Protein AF-A0A5B7FQ78-F1 (afdb_monomer_lite)

pLDDT: mean 78.3, std 8.75, range [37.41, 89.38]

Radius of gyration: 15.64 Å; chains: 1; bounding box: 32×29×45 Å

Secondary structure (DSSP, 8-state):
-HHHHIIIIIHHHHHTTTTT--TTSHHHHHHHHHHHHHHHTSGGGSSS-HHHHHHHTT---HHHHHHHHHHHHHHHHHTTSS---GGG-----

Structure (mmCIF, N/CA/C/O backbone):
data_AF-A0A5B7FQ78-F1
#
_entry.id   AF-A0A5B7FQ78-F1
#
loop_
_atom_site.group_PDB
_atom_site.id
_atom_site.type_symbol
_atom_site.label_atom_id
_atom_site.label_alt_id
_atom_site.label_comp_id
_atom_site.label_asym_id
_atom_site.label_entity_id
_atom_site.label_seq_id
_atom_site.pdbx_PDB_ins_code
_atom_site.Cartn_x
_atom_site.Cartn_y
_atom_site.Cartn_z
_atom_site.occupancy
_atom_site.B_iso_or_equiv
_atom_site.auth_seq_id
_atom_site.auth_comp_id
_atom_site.auth_asym_id
_atom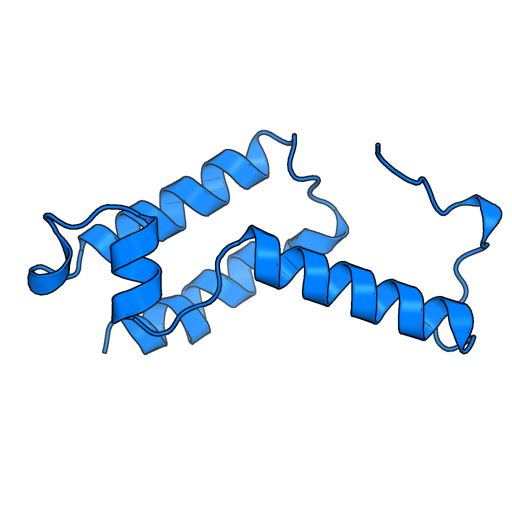_site.auth_atom_id
_atom_site.pdbx_PDB_model_num
ATOM 1 N N . MET A 1 1 ? 1.379 -11.107 -18.286 1.00 75.62 1 MET A N 1
ATOM 2 C CA . MET A 1 1 ? 1.910 -12.094 -17.311 1.00 75.62 1 MET A CA 1
ATOM 3 C C . MET A 1 1 ? 2.525 -11.426 -16.078 1.00 75.62 1 MET A C 1
ATOM 5 O O . MET A 1 1 ? 2.075 -11.701 -14.971 1.00 75.62 1 MET A O 1
ATOM 9 N N . MET A 1 2 ? 3.463 -10.483 -16.243 1.00 79.62 2 MET A N 1
ATOM 10 C CA . MET A 1 2 ? 4.165 -9.856 -15.109 1.00 79.62 2 MET A CA 1
ATOM 11 C C . MET A 1 2 ? 3.290 -9.064 -14.136 1.00 79.62 2 MET A C 1
ATOM 13 O O . MET A 1 2 ? 3.522 -9.141 -12.932 1.00 79.62 2 MET A O 1
ATOM 17 N N . LYS A 1 3 ? 2.234 -8.386 -14.613 1.00 81.06 3 LYS A N 1
ATOM 18 C CA . LYS A 1 3 ? 1.243 -7.749 -13.726 1.00 81.06 3 LYS A CA 1
ATOM 19 C C . LYS A 1 3 ? 0.713 -8.736 -12.681 1.00 81.06 3 LYS A C 1
ATOM 21 O O . LYS A 1 3 ? 0.754 -8.427 -11.498 1.00 81.06 3 LYS A O 1
ATOM 26 N N . LYS A 1 4 ? 0.311 -9.942 -13.109 1.00 83.88 4 LYS A N 1
ATOM 27 C CA . LYS A 1 4 ? -0.202 -10.990 -12.212 1.00 83.88 4 LYS A CA 1
ATOM 28 C C . LYS A 1 4 ? 0.850 -11.439 -11.200 1.00 83.88 4 LYS A C 1
ATOM 30 O O . LYS A 1 4 ? 0.515 -11.562 -10.031 1.00 83.88 4 LYS A O 1
ATOM 35 N N . ILE A 1 5 ? 2.103 -11.643 -11.605 1.00 83.75 5 ILE A N 1
ATOM 36 C CA . ILE A 1 5 ? 3.179 -12.071 -10.690 1.00 83.75 5 ILE A CA 1
ATOM 37 C C . ILE A 1 5 ? 3.425 -11.011 -9.610 1.00 83.75 5 ILE A C 1
ATOM 39 O O . ILE A 1 5 ? 3.453 -11.321 -8.418 1.00 83.75 5 ILE A O 1
ATOM 43 N N . ILE A 1 6 ? 3.524 -9.743 -10.017 1.00 80.38 6 ILE A N 1
ATOM 44 C CA . ILE A 1 6 ? 3.720 -8.635 -9.082 1.00 80.38 6 ILE A CA 1
ATOM 45 C C . ILE A 1 6 ? 2.547 -8.555 -8.104 1.00 80.38 6 ILE A C 1
ATOM 47 O O . ILE A 1 6 ? 2.776 -8.457 -6.901 1.00 80.38 6 ILE A O 1
ATOM 51 N N . THR A 1 7 ? 1.301 -8.630 -8.582 1.00 83.50 7 THR A N 1
ATOM 52 C CA . THR A 1 7 ? 0.126 -8.449 -7.720 1.00 83.50 7 THR A CA 1
ATOM 53 C C . THR A 1 7 ? -0.231 -9.652 -6.860 1.00 83.50 7 THR A C 1
ATOM 55 O O . THR A 1 7 ? -0.719 -9.448 -5.758 1.00 83.50 7 THR A O 1
ATOM 58 N N . SER A 1 8 ? -0.017 -10.880 -7.334 1.00 87.19 8 SER A N 1
ATOM 59 C CA . SER A 1 8 ? -0.459 -12.098 -6.634 1.00 87.19 8 SER A CA 1
ATOM 60 C C . SER A 1 8 ? 0.627 -12.769 -5.798 1.00 87.19 8 SER A C 1
ATOM 62 O O . SER A 1 8 ? 0.303 -13.420 -4.813 1.00 87.19 8 SER A O 1
ATOM 64 N N . MET A 1 9 ? 1.907 -12.611 -6.150 1.00 84.62 9 MET A N 1
ATOM 65 C CA . MET A 1 9 ? 3.000 -13.314 -5.462 1.00 84.62 9 MET A CA 1
ATOM 66 C C . MET A 1 9 ? 3.897 -12.371 -4.671 1.00 84.62 9 MET A C 1
ATOM 68 O O . MET A 1 9 ? 4.258 -12.667 -3.534 1.00 84.62 9 MET A O 1
ATOM 72 N N . ILE A 1 10 ? 4.273 -11.241 -5.274 1.00 82.06 10 ILE A N 1
ATOM 73 C CA . ILE A 1 10 ? 5.246 -10.317 -4.680 1.00 82.06 10 ILE A CA 1
ATOM 74 C C . ILE A 1 10 ? 4.550 -9.387 -3.682 1.00 82.06 10 ILE A C 1
ATOM 76 O O . ILE A 1 10 ? 4.976 -9.289 -2.534 1.00 82.06 10 ILE A O 1
ATOM 80 N N . ARG A 1 11 ? 3.452 -8.739 -4.089 1.00 80.88 11 ARG A N 1
ATOM 81 C CA . ARG A 1 11 ? 2.730 -7.778 -3.241 1.00 80.88 11 ARG A CA 1
ATOM 82 C C . ARG A 1 11 ? 2.218 -8.364 -1.924 1.00 80.88 11 ARG A C 1
ATOM 84 O O . ARG A 1 11 ? 2.543 -7.766 -0.907 1.00 80.88 11 ARG A O 1
ATOM 91 N N . PRO A 1 12 ? 1.506 -9.508 -1.878 1.00 84.31 12 PRO A N 1
ATOM 92 C CA . PRO A 1 12 ? 0.939 -9.989 -0.618 1.00 84.31 12 PRO A CA 1
ATOM 93 C C . PRO A 1 12 ? 2.012 -10.291 0.430 1.00 84.31 12 PRO A C 1
ATOM 95 O O . PRO A 1 12 ? 1.841 -9.977 1.601 1.00 84.31 12 PRO A O 1
ATOM 98 N N . LYS A 1 13 ? 3.160 -10.832 0.001 1.00 80.75 13 LYS A N 1
ATOM 99 C CA . LYS A 1 13 ? 4.292 -11.116 0.895 1.00 80.75 13 LYS A CA 1
ATOM 100 C C . LYS A 1 13 ? 4.914 -9.852 1.471 1.00 80.75 13 LYS A C 1
ATOM 102 O O . LYS A 1 13 ? 5.357 -9.852 2.613 1.00 80.75 13 LYS A O 1
ATOM 107 N N . LEU A 1 14 ? 4.972 -8.795 0.670 1.00 76.75 14 LEU A N 1
ATOM 108 C CA . LEU A 1 14 ? 5.582 -7.540 1.079 1.00 76.75 14 LEU A CA 1
ATOM 109 C C . LEU A 1 14 ? 4.628 -6.643 1.874 1.00 76.75 14 LEU A C 1
ATOM 111 O O . LEU A 1 14 ? 5.078 -5.894 2.732 1.00 76.75 14 LEU A O 1
ATOM 115 N N . GLU A 1 15 ? 3.327 -6.725 1.607 1.00 76.88 15 GLU A N 1
ATOM 116 C CA . GLU A 1 15 ? 2.299 -5.929 2.285 1.00 76.88 15 GLU A CA 1
ATOM 117 C C . GLU A 1 15 ? 1.747 -6.612 3.541 1.00 76.88 15 GLU A C 1
ATOM 119 O O . GLU A 1 15 ? 1.085 -5.957 4.336 1.00 76.88 15 GLU A O 1
ATOM 124 N N . TYR A 1 16 ? 2.071 -7.886 3.790 1.00 78.69 16 TYR A N 1
ATOM 125 C CA . TYR A 1 16 ? 1.712 -8.574 5.037 1.00 78.69 16 TYR A CA 1
ATOM 126 C C . TYR A 1 16 ? 2.144 -7.793 6.290 1.00 78.69 16 TYR A C 1
ATOM 128 O O . TYR A 1 16 ? 1.414 -7.730 7.273 1.00 78.69 16 TYR A O 1
ATOM 136 N N . ALA A 1 17 ? 3.316 -7.155 6.240 1.00 71.25 17 ALA A N 1
ATOM 137 C CA . ALA A 1 17 ? 3.847 -6.358 7.342 1.00 71.25 17 ALA A CA 1
ATOM 138 C C . ALA A 1 17 ? 3.515 -4.856 7.235 1.00 71.25 17 ALA A C 1
ATOM 140 O O . ALA A 1 17 ? 4.062 -4.066 8.004 1.00 71.25 17 ALA A O 1
ATOM 141 N N . ALA A 1 18 ? 2.627 -4.451 6.317 1.00 66.56 18 ALA A N 1
ATOM 142 C CA . ALA A 1 18 ? 2.295 -3.043 6.086 1.00 66.56 18 ALA A CA 1
ATOM 143 C C . ALA A 1 18 ? 1.705 -2.351 7.325 1.00 66.56 18 ALA A C 1
ATOM 145 O O . ALA A 1 18 ? 1.943 -1.168 7.512 1.00 66.56 18 ALA A O 1
ATOM 146 N N . VAL A 1 19 ? 1.026 -3.091 8.210 1.00 65.00 19 VAL A N 1
ATOM 147 C CA . VAL A 1 19 ? 0.488 -2.572 9.487 1.00 65.00 19 VAL A CA 1
ATOM 148 C C . VAL A 1 19 ? 1.596 -2.066 10.425 1.00 65.00 19 VAL A C 1
ATOM 150 O O . VAL A 1 19 ? 1.356 -1.226 11.281 1.00 65.00 19 VAL A O 1
ATOM 153 N N . VAL A 1 20 ? 2.825 -2.570 10.271 1.00 65.81 20 VAL A N 1
ATOM 154 C CA . VAL A 1 20 ? 3.968 -2.250 11.143 1.00 65.81 20 VAL A CA 1
ATOM 155 C C . VAL A 1 20 ? 4.934 -1.264 10.476 1.00 65.81 20 VAL A C 1
ATOM 157 O O . VAL A 1 20 ? 5.832 -0.732 11.128 1.00 65.81 20 VAL A O 1
ATOM 160 N N . TRP A 1 21 ? 4.830 -1.049 9.164 1.00 70.56 21 TRP A N 1
ATOM 161 C CA . TRP A 1 21 ? 5.811 -0.265 8.415 1.00 70.56 21 TRP A CA 1
ATOM 162 C C . TRP A 1 21 ? 5.265 1.131 8.107 1.00 70.56 21 TRP A C 1
ATOM 164 O O . TRP A 1 21 ? 4.252 1.276 7.431 1.00 70.56 21 TRP A O 1
ATOM 174 N N . SER A 1 22 ? 5.948 2.166 8.607 1.00 64.50 22 SER A N 1
ATOM 175 C CA . SER A 1 22 ? 5.608 3.562 8.318 1.00 64.50 22 SER A CA 1
ATOM 176 C C . SER A 1 22 ? 6.323 4.059 7.058 1.00 64.50 22 SER A C 1
ATOM 178 O O . SER A 1 22 ? 7.478 3.679 6.858 1.00 64.50 22 SER A O 1
ATOM 180 N N . PRO A 1 23 ? 5.720 4.963 6.255 1.00 63.00 23 PRO A N 1
ATOM 181 C CA . PRO A 1 23 ? 6.313 5.500 5.018 1.00 63.00 23 PRO A CA 1
ATOM 182 C C . PRO A 1 23 ? 7.763 5.988 5.151 1.00 63.00 23 PRO A C 1
ATOM 184 O O . PRO A 1 23 ? 8.558 5.850 4.226 1.00 63.00 23 PRO A O 1
ATOM 187 N N . SER A 1 24 ? 8.130 6.495 6.326 1.00 66.88 24 SER A N 1
ATOM 188 C CA . SER A 1 24 ? 9.469 6.999 6.656 1.00 66.88 24 SER A CA 1
ATOM 189 C C . SER A 1 24 ? 10.480 5.891 6.999 1.00 66.88 24 SER A C 1
ATOM 191 O O . SER A 1 24 ? 11.660 6.154 7.236 1.00 66.88 24 SER A O 1
ATOM 193 N N . SER A 1 25 ? 10.038 4.637 7.075 1.00 68.31 25 SER A N 1
ATOM 194 C CA . SER A 1 25 ? 10.854 3.502 7.483 1.00 68.31 25 SER A CA 1
ATOM 195 C C . SER A 1 25 ? 11.731 2.992 6.334 1.00 68.31 25 SER A C 1
ATOM 197 O O . SER A 1 25 ? 11.316 2.855 5.183 1.00 68.31 25 SER A O 1
ATOM 199 N N . LYS A 1 26 ? 12.973 2.600 6.651 1.00 70.12 26 LYS A N 1
ATOM 200 C CA . LYS A 1 26 ? 13.919 2.023 5.671 1.00 70.12 26 LYS A CA 1
ATOM 201 C C . LYS A 1 26 ? 13.379 0.773 4.955 1.00 70.12 26 LYS A C 1
ATOM 203 O O . LYS A 1 26 ? 13.872 0.423 3.883 1.00 70.12 26 LYS A O 1
ATOM 208 N N . LYS A 1 27 ? 12.410 0.069 5.552 1.00 71.94 27 LYS A N 1
ATOM 209 C CA . LYS A 1 27 ? 11.787 -1.131 4.971 1.00 71.94 27 LYS A CA 1
ATOM 210 C C . LYS A 1 27 ? 10.878 -0.776 3.795 1.00 71.94 27 LYS A C 1
ATOM 212 O O . LYS A 1 27 ? 10.858 -1.512 2.811 1.00 71.94 27 LYS A O 1
ATOM 217 N N . ASP A 1 28 ? 10.245 0.388 3.843 1.00 69.75 28 ASP A N 1
ATOM 218 C CA . ASP A 1 28 ? 9.316 0.840 2.810 1.00 69.75 28 ASP A CA 1
ATOM 219 C C . ASP A 1 28 ? 10.012 1.354 1.562 1.00 69.75 28 ASP A C 1
ATOM 221 O O . ASP A 1 28 ? 9.635 0.997 0.446 1.00 69.75 28 ASP A O 1
ATOM 225 N N . ILE A 1 29 ? 11.131 2.049 1.752 1.00 73.44 29 ILE A N 1
ATOM 226 C CA . ILE A 1 29 ? 12.029 2.421 0.655 1.00 73.44 29 ILE A CA 1
ATOM 227 C C . ILE A 1 29 ? 12.509 1.160 -0.088 1.00 73.44 29 ILE A C 1
ATOM 229 O O . ILE A 1 29 ? 12.520 1.103 -1.320 1.00 73.44 29 ILE A O 1
ATOM 233 N N . ARG A 1 30 ? 12.862 0.098 0.654 1.00 79.38 30 ARG A N 1
ATOM 234 C CA . ARG A 1 30 ? 13.280 -1.185 0.062 1.00 79.38 30 ARG A CA 1
ATOM 235 C C . ARG A 1 30 ? 12.138 -1.887 -0.667 1.00 79.38 30 ARG A C 1
ATOM 237 O O . ARG A 1 30 ? 12.362 -2.436 -1.745 1.00 79.38 30 ARG A O 1
ATOM 244 N N . LEU A 1 31 ? 10.931 -1.866 -0.105 1.00 79.88 31 LEU A N 1
ATOM 245 C CA . LEU A 1 31 ? 9.734 -2.420 -0.731 1.00 79.88 31 LEU A CA 1
ATOM 246 C C . LEU A 1 31 ? 9.475 -1.766 -2.093 1.00 79.88 31 LEU A C 1
ATOM 248 O O . LEU A 1 31 ? 9.341 -2.454 -3.111 1.00 79.88 31 LEU A O 1
ATOM 252 N N . GLU A 1 32 ? 9.463 -0.438 -2.135 1.00 79.44 32 GLU A N 1
ATOM 253 C CA . GLU A 1 32 ? 9.261 0.294 -3.377 1.00 79.44 32 GLU A CA 1
ATOM 254 C C . GLU A 1 32 ? 10.349 -0.034 -4.410 1.00 79.44 32 GLU A C 1
ATOM 256 O O . GLU A 1 32 ? 10.049 -0.287 -5.583 1.00 79.44 32 GLU A O 1
ATOM 261 N N . GLN A 1 33 ? 11.603 -0.133 -3.964 1.00 81.94 33 GLN A N 1
ATOM 262 C CA . GLN A 1 33 ? 12.735 -0.483 -4.813 1.00 81.94 33 GLN A CA 1
ATOM 263 C C . GLN A 1 33 ? 12.617 -1.892 -5.413 1.00 81.94 33 GLN A C 1
ATOM 265 O O . GLN A 1 33 ? 12.829 -2.049 -6.617 1.00 81.94 33 GLN A O 1
ATOM 270 N N . ILE A 1 34 ? 12.233 -2.901 -4.624 1.00 81.69 34 ILE A N 1
ATOM 271 C CA . ILE A 1 34 ? 12.013 -4.279 -5.105 1.00 81.69 34 ILE A CA 1
ATOM 272 C C . ILE A 1 34 ? 10.907 -4.301 -6.160 1.00 81.69 34 ILE A C 1
ATOM 274 O O . ILE A 1 34 ? 11.065 -4.880 -7.237 1.00 81.69 34 ILE A O 1
ATOM 278 N N . LEU A 1 35 ? 9.797 -3.616 -5.886 1.00 79.19 35 LEU A N 1
ATOM 279 C CA . LEU A 1 35 ? 8.682 -3.527 -6.819 1.00 79.19 35 LEU A CA 1
ATOM 280 C C . LEU A 1 35 ? 9.066 -2.777 -8.106 1.00 79.19 35 LEU A C 1
ATOM 282 O O . LEU A 1 35 ? 8.613 -3.148 -9.190 1.00 79.19 35 LEU A O 1
ATOM 286 N N . ARG A 1 36 ? 9.923 -1.753 -8.015 1.00 81.50 36 ARG A N 1
ATOM 287 C CA . ARG A 1 36 ? 10.469 -1.032 -9.174 1.00 81.50 36 ARG A CA 1
ATOM 288 C C . ARG A 1 36 ? 11.350 -1.935 -10.035 1.00 81.50 36 ARG A C 1
ATOM 290 O O . ARG A 1 36 ? 11.214 -1.912 -11.255 1.00 81.50 36 ARG A O 1
ATOM 297 N N . ILE A 1 37 ? 12.206 -2.749 -9.417 1.00 83.12 37 ILE A N 1
ATOM 298 C CA . ILE A 1 37 ? 13.052 -3.720 -10.125 1.00 83.12 37 ILE A CA 1
ATOM 299 C C . ILE A 1 37 ? 12.182 -4.756 -10.842 1.00 83.12 37 ILE A C 1
ATOM 301 O O . ILE A 1 37 ? 12.362 -4.968 -12.037 1.00 83.12 37 ILE A O 1
ATOM 305 N N . ALA A 1 38 ? 11.184 -5.325 -10.161 1.00 81.25 38 ALA A N 1
ATOM 306 C CA . ALA A 1 38 ? 10.279 -6.305 -10.761 1.00 81.25 38 ALA A CA 1
ATOM 307 C C . ALA A 1 38 ? 9.531 -5.752 -11.989 1.00 81.25 38 ALA A C 1
ATOM 309 O O . ALA A 1 38 ? 9.333 -6.469 -12.966 1.00 81.25 38 ALA A O 1
ATOM 310 N N . ARG A 1 39 ? 9.147 -4.466 -11.972 1.00 77.19 39 ARG A N 1
ATOM 311 C CA . ARG A 1 39 ? 8.521 -3.801 -13.129 1.00 77.19 39 ARG A CA 1
ATOM 312 C C . ARG A 1 39 ? 9.503 -3.533 -14.271 1.00 77.19 39 ARG A C 1
ATOM 314 O O . ARG A 1 39 ? 9.110 -3.647 -15.423 1.00 77.19 39 ARG A O 1
ATOM 321 N N . LYS A 1 40 ? 10.771 -3.223 -13.974 1.00 80.81 40 LYS A N 1
ATOM 322 C CA . LYS A 1 40 ? 11.827 -3.043 -14.991 1.00 80.81 40 LYS A CA 1
ATOM 323 C C . LYS A 1 40 ? 12.192 -4.329 -15.733 1.00 80.81 40 LYS A C 1
ATOM 325 O O . LYS A 1 40 ? 12.766 -4.245 -16.811 1.00 80.81 40 LYS A O 1
ATOM 330 N N . MET A 1 41 ? 11.868 -5.498 -15.177 1.00 80.12 41 MET A N 1
ATOM 331 C CA . MET A 1 41 ? 12.056 -6.779 -15.867 1.00 80.12 41 MET A CA 1
ATOM 332 C C . MET A 1 41 ? 11.099 -6.969 -17.053 1.00 80.12 41 MET A C 1
ATOM 334 O O . MET A 1 41 ? 11.269 -7.921 -17.803 1.00 80.12 41 MET A O 1
ATOM 338 N N . VAL A 1 42 ? 10.103 -6.092 -17.221 1.00 82.38 42 VAL A N 1
ATOM 339 C CA . VAL A 1 42 ? 9.228 -6.056 -18.397 1.00 82.38 42 VAL A CA 1
ATOM 340 C C . VAL A 1 42 ? 9.918 -5.208 -19.475 1.00 82.38 42 VAL A C 1
ATOM 342 O O . VAL A 1 42 ? 10.030 -3.994 -19.272 1.00 82.38 42 VAL A O 1
ATOM 345 N N . PRO A 1 43 ? 10.413 -5.803 -20.579 1.00 81.56 43 PRO A N 1
ATOM 346 C CA . PRO A 1 43 ? 11.187 -5.089 -21.597 1.00 81.56 43 PRO A CA 1
ATOM 347 C C . PRO A 1 43 ? 10.465 -3.862 -22.161 1.00 81.56 43 PRO A C 1
ATOM 349 O O . PRO A 1 43 ? 11.078 -2.813 -22.327 1.00 81.56 43 PRO A O 1
ATOM 352 N N . GLU A 1 44 ? 9.153 -3.964 -22.360 1.00 83.38 44 GLU A N 1
ATOM 353 C CA . GLU A 1 44 ? 8.291 -2.920 -22.927 1.00 83.38 44 GLU A CA 1
ATOM 354 C C . GLU A 1 44 ? 8.112 -1.716 -21.992 1.00 83.38 44 GLU A C 1
ATOM 356 O O . GLU A 1 44 ? 7.715 -0.637 -22.416 1.00 83.38 44 GLU A O 1
ATOM 361 N N . LEU A 1 45 ? 8.405 -1.892 -20.703 1.00 82.00 45 LEU A N 1
ATOM 362 C CA . LEU A 1 45 ? 8.268 -0.862 -19.678 1.00 82.00 45 LEU A CA 1
ATOM 363 C C . LEU A 1 45 ? 9.631 -0.353 -19.200 1.00 82.00 45 LEU A C 1
ATOM 365 O O . LEU A 1 45 ? 9.697 0.428 -18.249 1.00 82.00 45 LEU A O 1
ATOM 369 N N . LYS A 1 46 ? 10.739 -0.816 -19.789 1.00 80.00 46 LYS A N 1
ATOM 370 C CA . LYS A 1 46 ? 12.090 -0.590 -19.261 1.00 80.00 46 LYS A CA 1
ATOM 371 C C . LYS A 1 46 ? 12.471 0.889 -19.209 1.00 80.00 46 LYS A C 1
ATOM 373 O O . LYS A 1 46 ? 13.063 1.288 -18.204 1.00 80.00 46 LYS A O 1
ATOM 378 N N . ASP A 1 47 ? 12.067 1.683 -20.194 1.00 85.31 47 ASP A N 1
ATOM 379 C CA . ASP A 1 47 ? 1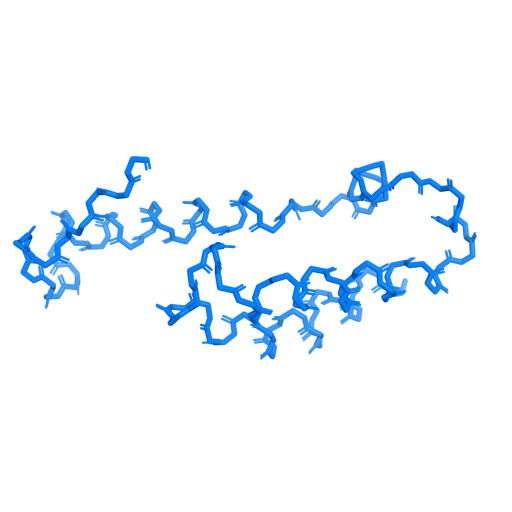2.511 3.077 -20.349 1.00 85.31 47 ASP A CA 1
ATOM 380 C C . ASP A 1 47 ? 11.575 4.110 -19.702 1.00 85.31 47 ASP A C 1
ATOM 382 O O . ASP A 1 47 ? 11.961 5.256 -19.499 1.00 85.31 47 ASP A O 1
ATOM 386 N N . LEU A 1 48 ? 10.379 3.690 -19.283 1.00 84.88 48 LEU A N 1
ATOM 387 C CA . LEU A 1 48 ? 9.397 4.558 -18.627 1.00 84.88 48 LEU A CA 1
ATOM 388 C C . LEU A 1 48 ? 9.859 5.021 -17.232 1.00 84.88 48 LEU A C 1
ATOM 390 O O . LEU A 1 48 ? 10.700 4.395 -16.581 1.00 84.88 48 LEU A O 1
ATOM 394 N N . THR A 1 49 ? 9.280 6.086 -16.694 1.00 83.81 49 THR A N 1
ATOM 395 C CA . THR A 1 49 ? 9.451 6.459 -15.278 1.00 83.81 49 THR A CA 1
ATOM 396 C C . THR A 1 49 ? 8.705 5.483 -14.354 1.00 83.81 49 THR A C 1
ATOM 398 O O . THR A 1 49 ? 7.969 4.599 -14.794 1.00 83.81 49 THR A O 1
ATOM 401 N N . SER A 1 50 ? 8.935 5.531 -13.038 1.00 76.81 50 SER A N 1
ATOM 402 C CA . SER A 1 50 ? 8.236 4.627 -12.102 1.00 76.81 50 SER A CA 1
ATOM 403 C C . SER A 1 50 ? 6.713 4.806 -12.137 1.00 76.81 50 SER A C 1
ATOM 405 O O . SER A 1 50 ? 5.995 3.807 -12.067 1.00 76.81 50 SER A O 1
ATOM 407 N N . GLU A 1 51 ? 6.247 6.048 -12.259 1.00 80.44 51 GLU A N 1
ATOM 408 C CA . GLU A 1 51 ? 4.831 6.429 -12.285 1.00 80.44 51 GLU A CA 1
ATOM 409 C C . GLU A 1 51 ? 4.165 6.040 -13.606 1.00 80.44 51 GLU A C 1
ATOM 411 O O . GLU A 1 51 ? 3.113 5.402 -13.600 1.00 80.44 51 GLU A O 1
ATOM 416 N N . GLU A 1 52 ? 4.820 6.298 -14.740 1.00 86.12 52 GLU A N 1
ATOM 417 C CA . GLU A 1 52 ? 4.322 5.881 -16.058 1.00 86.12 52 GLU A CA 1
ATOM 418 C C . GLU A 1 52 ? 4.180 4.360 -16.149 1.00 86.12 52 GLU A C 1
ATOM 420 O O . GLU A 1 52 ? 3.158 3.864 -16.615 1.00 86.12 52 GLU A O 1
ATOM 425 N N . ARG A 1 53 ? 5.137 3.592 -15.604 1.00 85.62 53 ARG A N 1
ATOM 426 C CA . ARG A 1 53 ? 4.997 2.126 -15.523 1.00 85.62 53 ARG A CA 1
ATOM 427 C C . ARG A 1 53 ? 3.772 1.706 -14.716 1.00 85.62 53 ARG A C 1
ATOM 429 O O . ARG A 1 53 ? 3.142 0.705 -15.043 1.00 85.62 53 ARG A O 1
ATOM 436 N N . LEU A 1 54 ? 3.463 2.403 -13.622 1.00 84.19 54 LEU A N 1
ATOM 437 C CA . LEU A 1 54 ? 2.288 2.093 -12.804 1.00 84.19 54 LEU A CA 1
ATOM 438 C C . LEU A 1 54 ? 0.996 2.387 -13.568 1.00 84.19 54 LEU A C 1
ATOM 440 O O . LEU A 1 54 ? 0.083 1.560 -13.535 1.00 84.19 54 LEU A O 1
ATOM 444 N N . LYS A 1 55 ? 0.966 3.498 -14.311 1.00 86.69 55 LYS A N 1
ATOM 445 C CA . LYS A 1 55 ? -0.148 3.881 -15.178 1.00 86.69 55 LYS A CA 1
ATOM 446 C C . LYS A 1 55 ? -0.376 2.863 -16.297 1.00 86.69 55 LYS A C 1
ATOM 448 O O . LYS A 1 55 ? -1.478 2.331 -16.392 1.00 86.69 55 LYS A O 1
ATOM 453 N N . GLU A 1 56 ? 0.665 2.502 -17.047 1.00 87.94 56 GLU A N 1
ATOM 454 C CA . GLU A 1 56 ? 0.594 1.498 -18.123 1.00 87.94 56 GLU A CA 1
ATOM 455 C C . GLU A 1 56 ? 0.163 0.121 -17.608 1.00 87.94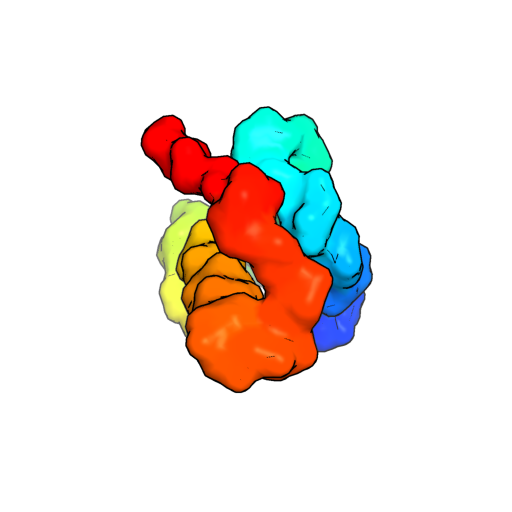 56 GLU A C 1
ATOM 457 O O . GLU A 1 56 ? -0.624 -0.596 -18.224 1.00 87.94 56 GLU A O 1
ATOM 462 N N . MET A 1 57 ? 0.626 -0.259 -16.415 1.00 82.88 57 MET A N 1
ATOM 463 C CA . MET A 1 57 ? 0.202 -1.511 -15.797 1.00 82.88 57 MET A CA 1
ATOM 464 C C . MET A 1 57 ? -1.185 -1.424 -15.146 1.00 82.88 57 MET A C 1
ATOM 466 O O . MET A 1 57 ? -1.690 -2.458 -14.697 1.00 82.88 57 MET A O 1
ATOM 470 N N . GLY A 1 58 ? -1.813 -0.248 -15.056 1.00 86.81 58 GLY A N 1
ATOM 471 C CA . GLY A 1 58 ? -3.063 -0.028 -14.323 1.00 86.81 58 GLY A CA 1
ATOM 472 C C . GLY A 1 58 ? -2.951 -0.495 -12.871 1.00 86.81 58 GLY A C 1
ATOM 473 O O . GLY A 1 58 ? -3.735 -1.337 -12.420 1.00 86.81 58 GLY A O 1
ATOM 474 N N . LEU A 1 59 ? -1.888 -0.067 -12.190 1.00 85.69 59 LEU A N 1
ATOM 475 C CA . LEU A 1 59 ? -1.559 -0.434 -10.820 1.00 85.69 59 LEU A CA 1
ATOM 476 C C . LEU A 1 59 ? -1.519 0.825 -9.944 1.00 85.69 59 LEU A C 1
ATOM 478 O O . LEU A 1 59 ? -0.823 1.765 -10.310 1.00 85.69 59 LEU A O 1
ATOM 482 N N . PRO A 1 60 ? -2.166 0.827 -8.764 1.00 85.69 60 PRO A N 1
ATOM 483 C CA . PRO A 1 60 ? -2.062 1.952 -7.835 1.00 85.69 60 PRO A CA 1
ATOM 484 C C . PRO A 1 60 ? -0.631 2.098 -7.311 1.00 85.69 60 PRO A C 1
ATOM 486 O O . PRO A 1 60 ? 0.120 1.104 -7.250 1.00 85.69 60 PRO A O 1
ATOM 489 N N . THR A 1 61 ? -0.273 3.312 -6.892 1.00 82.94 61 THR A N 1
ATOM 490 C CA . THR A 1 61 ? 1.015 3.586 -6.245 1.00 82.94 61 THR A CA 1
ATOM 491 C C . THR A 1 61 ? 1.107 2.865 -4.896 1.00 82.94 61 THR A C 1
ATOM 493 O O . THR A 1 61 ? 0.164 2.211 -4.442 1.00 82.94 61 THR A O 1
ATOM 496 N N . LEU A 1 62 ? 2.289 2.863 -4.272 1.00 79.19 62 LEU A N 1
ATOM 497 C CA . LEU A 1 62 ? 2.410 2.336 -2.909 1.00 79.19 62 LEU A CA 1
ATOM 498 C C . LEU A 1 62 ? 1.652 3.229 -1.913 1.00 79.19 62 LEU A C 1
ATOM 500 O O . LEU A 1 62 ? 1.048 2.698 -0.985 1.00 79.19 62 LEU A O 1
ATOM 504 N N . GLN A 1 63 ? 1.656 4.543 -2.146 1.00 79.94 63 GLN A N 1
ATOM 505 C CA . GLN A 1 63 ? 0.968 5.533 -1.327 1.00 79.94 63 GLN A CA 1
ATOM 506 C C . GLN A 1 63 ? -0.554 5.367 -1.401 1.00 79.94 63 GLN A C 1
ATOM 508 O O . GLN A 1 63 ? -1.162 5.140 -0.362 1.00 79.94 63 GLN A O 1
ATOM 513 N N . ASP A 1 64 ? -1.153 5.311 -2.598 1.00 84.94 64 ASP A N 1
ATOM 514 C CA . ASP A 1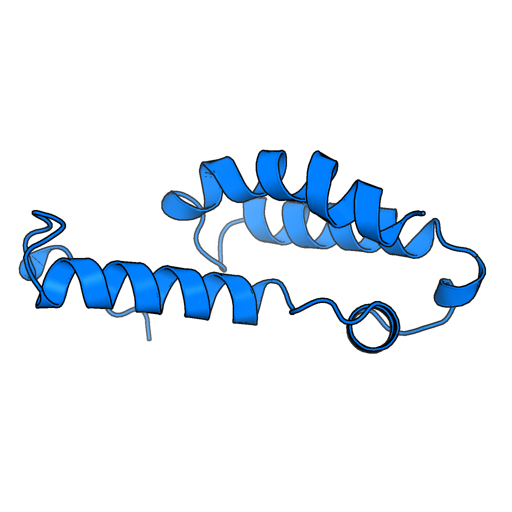 64 ? -2.614 5.159 -2.749 1.00 84.94 64 ASP A CA 1
ATOM 515 C C . ASP A 1 64 ? -3.130 3.902 -2.026 1.00 84.94 64 ASP A C 1
ATOM 517 O O . ASP A 1 64 ? -4.228 3.862 -1.469 1.00 84.94 64 ASP A O 1
ATOM 521 N N . ARG A 1 65 ? -2.334 2.822 -2.049 1.00 83.62 65 ARG A N 1
ATOM 522 C CA . ARG A 1 65 ? -2.690 1.566 -1.374 1.00 83.62 65 ARG A CA 1
ATOM 523 C C . ARG A 1 65 ? -2.661 1.697 0.146 1.00 83.62 65 ARG A C 1
ATOM 525 O O . ARG A 1 65 ? -3.475 1.052 0.803 1.00 83.62 65 ARG A O 1
ATOM 532 N N . ARG A 1 66 ? -1.743 2.496 0.689 1.00 78.94 66 ARG A N 1
ATOM 533 C CA . ARG A 1 66 ? -1.646 2.764 2.130 1.00 78.94 66 ARG A CA 1
ATOM 534 C C . ARG A 1 66 ? -2.753 3.673 2.591 1.00 78.94 66 ARG A C 1
ATOM 536 O O . ARG A 1 66 ? -3.455 3.290 3.508 1.00 78.94 66 ARG A O 1
ATOM 543 N N . GLU A 1 67 ? -2.989 4.764 1.872 1.00 83.31 67 GLU A N 1
ATOM 544 C CA . GLU A 1 67 ? -4.116 5.657 2.137 1.00 83.31 67 GLU A CA 1
ATOM 545 C C . GLU A 1 67 ? -5.425 4.864 2.161 1.00 83.31 67 GLU A C 1
ATOM 547 O O . GLU A 1 67 ? -6.224 4.986 3.083 1.00 83.31 67 GLU A O 1
ATOM 552 N N . ARG A 1 68 ? -5.610 3.938 1.211 1.00 86.56 68 ARG A N 1
ATOM 553 C CA . ARG A 1 68 ? -6.742 3.005 1.246 1.00 86.56 68 ARG A CA 1
ATOM 554 C C . ARG A 1 68 ? -6.754 2.131 2.509 1.00 86.56 68 ARG A C 1
ATOM 556 O O . ARG A 1 68 ? -7.826 1.916 3.067 1.00 86.56 68 ARG A O 1
ATOM 563 N N . GLY A 1 69 ? -5.614 1.580 2.920 1.00 83.25 69 GLY A N 1
ATOM 564 C CA . GLY A 1 69 ? -5.482 0.793 4.150 1.00 83.25 69 GLY A CA 1
ATOM 565 C C . GLY A 1 69 ? -5.836 1.598 5.401 1.00 83.25 69 GLY A C 1
ATOM 566 O O . GLY A 1 69 ? -6.641 1.138 6.206 1.00 83.25 69 GLY A O 1
ATOM 567 N N . ASP A 1 70 ? -5.320 2.819 5.509 1.00 82.69 70 ASP A N 1
ATOM 568 C CA . ASP A 1 70 ? -5.561 3.742 6.618 1.00 82.69 70 ASP A CA 1
ATOM 569 C C . ASP A 1 70 ? -7.036 4.149 6.687 1.00 82.69 70 ASP A C 1
ATOM 571 O O . ASP A 1 70 ? -7.643 4.103 7.755 1.00 82.69 70 ASP A O 1
ATOM 575 N N . LEU A 1 71 ? -7.659 4.442 5.541 1.00 87.12 71 LEU A N 1
ATOM 576 C CA . LEU A 1 71 ? -9.095 4.724 5.451 1.00 87.12 71 LEU A CA 1
ATOM 577 C C . LEU A 1 71 ? -9.950 3.524 5.882 1.00 87.12 71 LEU A C 1
ATOM 579 O O . LEU A 1 71 ? -10.960 3.703 6.562 1.00 87.12 71 LEU A O 1
ATOM 583 N N . ILE A 1 72 ? -9.556 2.299 5.515 1.00 87.06 72 ILE A N 1
ATOM 584 C CA . ILE A 1 72 ? -10.244 1.076 5.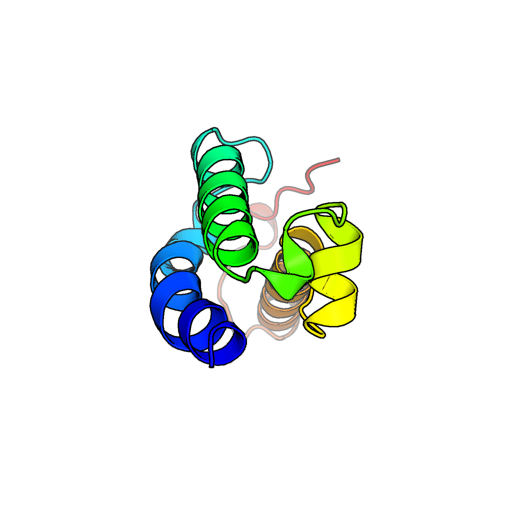956 1.00 87.06 72 ILE A CA 1
ATOM 585 C C . ILE A 1 72 ? -10.108 0.906 7.471 1.00 87.06 72 ILE A C 1
ATOM 587 O O . ILE A 1 72 ? -11.101 0.615 8.139 1.00 87.06 72 ILE A O 1
ATOM 591 N N . THR A 1 73 ? -8.909 1.093 8.020 1.00 82.81 73 THR A N 1
ATOM 592 C CA . THR A 1 73 ? -8.661 1.023 9.466 1.00 82.81 73 THR A CA 1
ATOM 593 C C . THR A 1 73 ? -9.486 2.074 10.204 1.00 82.81 73 THR A C 1
ATOM 595 O O . THR A 1 73 ? -10.218 1.742 11.134 1.00 82.81 73 THR A O 1
ATOM 598 N N . MET A 1 74 ? -9.483 3.322 9.731 1.00 84.81 74 MET A N 1
ATOM 599 C CA . MET A 1 74 ? -10.281 4.394 10.321 1.00 84.81 74 MET A CA 1
ATOM 600 C C . MET A 1 74 ? -11.780 4.084 10.271 1.00 84.81 74 MET A C 1
ATOM 602 O O . MET A 1 74 ? -12.480 4.238 11.271 1.00 84.81 74 MET A O 1
ATOM 606 N N . TYR A 1 75 ? -12.280 3.563 9.146 1.00 88.12 75 TYR A N 1
ATOM 607 C CA . TYR A 1 75 ? -13.665 3.105 9.041 1.00 88.12 75 TYR A CA 1
ATOM 608 C C . TYR A 1 75 ? -13.994 2.040 10.097 1.00 88.12 75 TYR A C 1
ATOM 610 O O . TYR A 1 75 ? -15.019 2.148 10.773 1.00 88.12 75 TYR A O 1
ATOM 618 N N . LYS A 1 76 ? -13.133 1.033 10.282 1.00 86.19 76 LYS A N 1
ATOM 619 C CA . LYS A 1 76 ? -13.355 -0.018 11.286 1.00 86.19 76 LYS A CA 1
ATOM 620 C C . LYS A 1 76 ? -13.393 0.534 12.707 1.00 86.19 76 LYS A C 1
ATOM 622 O O . LYS A 1 76 ? -14.237 0.102 13.486 1.00 86.19 76 LYS A O 1
ATOM 627 N N . ILE A 1 77 ? -12.523 1.485 13.034 1.00 83.94 77 ILE A N 1
ATOM 628 C CA . ILE A 1 77 ? -12.476 2.106 14.364 1.00 83.94 77 ILE A CA 1
ATOM 629 C C . ILE A 1 77 ? -13.726 2.950 14.611 1.00 83.94 77 ILE A C 1
ATOM 631 O O . ILE A 1 77 ? -14.378 2.807 15.644 1.00 83.94 77 ILE A O 1
ATOM 635 N N . VAL A 1 78 ? -14.106 3.802 13.653 1.00 85.62 78 VAL A N 1
ATOM 636 C CA . VAL A 1 78 ? -15.292 4.669 13.770 1.00 85.62 78 VAL A CA 1
ATOM 637 C C . VAL A 1 78 ? -16.569 3.852 13.957 1.00 85.62 78 VAL A C 1
ATOM 639 O O . VAL A 1 78 ? -17.433 4.248 14.735 1.00 85.62 78 VAL A O 1
ATOM 642 N N . ASN A 1 79 ? -16.670 2.700 13.292 1.00 89.38 79 ASN A N 1
ATOM 643 C CA . ASN A 1 79 ? -17.827 1.810 13.384 1.00 89.38 79 ASN A CA 1
ATOM 644 C C . ASN A 1 79 ? -17.716 0.765 14.512 1.00 89.38 79 ASN A C 1
ATOM 646 O O . ASN A 1 79 ? -18.569 -0.115 14.605 1.00 89.38 79 ASN A O 1
ATOM 650 N N . GLY A 1 80 ? -16.681 0.827 15.359 1.00 84.19 80 GLY A N 1
ATOM 651 C CA . GLY A 1 80 ? -16.503 -0.090 16.492 1.00 84.19 80 GLY A CA 1
ATOM 652 C C . GLY A 1 80 ? -16.223 -1.550 16.107 1.00 84.19 80 GLY A C 1
ATOM 653 O O . GLY A 1 80 ? -16.408 -2.445 16.929 1.00 84.19 80 GLY A O 1
ATOM 654 N N . ILE A 1 81 ? -15.788 -1.802 14.867 1.00 86.12 81 ILE A N 1
ATOM 655 C CA . ILE A 1 81 ? -15.408 -3.130 14.357 1.00 86.12 81 ILE A CA 1
ATOM 656 C C . ILE A 1 81 ? -14.049 -3.550 14.933 1.00 86.12 81 ILE A C 1
ATOM 658 O O . ILE A 1 81 ? -13.848 -4.718 15.263 1.00 86.12 81 ILE A O 1
ATOM 662 N N . GLU A 1 82 ? -13.121 -2.601 15.075 1.00 80.62 82 GLU A N 1
ATOM 663 C CA . GLU A 1 82 ? -11.839 -2.798 15.756 1.00 80.62 82 GLU A CA 1
ATOM 664 C C . GLU A 1 82 ? -11.814 -2.016 17.072 1.00 80.62 82 GLU A C 1
ATOM 666 O O . GLU A 1 82 ? -12.158 -0.835 17.121 1.00 80.62 82 GLU A O 1
ATOM 671 N N . LYS A 1 83 ? -11.397 -2.691 18.150 1.00 71.19 83 LYS A N 1
ATOM 672 C CA . LYS A 1 83 ? -11.217 -2.100 19.482 1.00 71.19 83 LYS A CA 1
ATOM 673 C C . LYS A 1 83 ? -9.819 -1.495 19.590 1.00 71.19 83 LYS A C 1
ATOM 675 O O . LYS A 1 83 ? -8.965 -2.028 20.288 1.00 71.19 83 LYS A O 1
ATOM 680 N N . ILE A 1 84 ? -9.581 -0.433 18.834 1.00 71.19 84 ILE A N 1
ATOM 681 C CA . ILE A 1 84 ? -8.421 0.434 19.035 1.00 71.19 84 ILE A CA 1
ATOM 682 C C . ILE A 1 84 ? -8.929 1.634 19.821 1.00 71.19 84 ILE A C 1
ATOM 684 O O . ILE A 1 84 ? -9.938 2.237 19.440 1.00 71.19 84 ILE A O 1
ATOM 688 N N . ASP A 1 85 ? -8.274 1.951 20.935 1.00 66.12 85 ASP A N 1
ATOM 689 C CA . ASP A 1 85 ? -8.633 3.137 21.692 1.00 66.12 85 ASP A CA 1
ATOM 690 C C . ASP A 1 85 ? -8.341 4.363 20.827 1.00 66.12 85 ASP A C 1
ATOM 692 O O . ASP A 1 85 ? -7.260 4.508 20.262 1.00 66.12 85 ASP A O 1
ATOM 696 N N . LYS A 1 86 ? -9.315 5.271 20.696 1.00 62.56 86 LYS A N 1
ATOM 697 C CA . LYS A 1 86 ? -9.172 6.472 19.845 1.00 62.56 86 LYS A CA 1
ATOM 698 C C . LYS A 1 86 ? -7.970 7.340 20.244 1.00 62.56 86 LYS A C 1
ATOM 700 O O . LYS A 1 86 ? -7.540 8.177 19.461 1.00 62.56 86 LYS A O 1
ATOM 705 N N . GLN A 1 87 ? -7.468 7.145 21.460 1.00 63.78 87 GLN A N 1
ATOM 706 C CA . GLN A 1 87 ? -6.309 7.812 22.049 1.00 63.78 87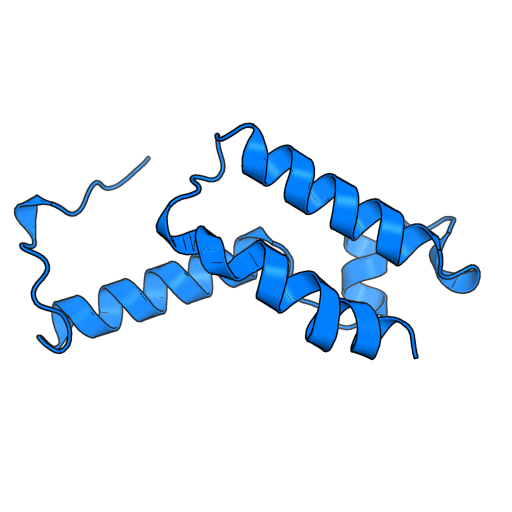 GLN A CA 1
ATOM 707 C C . GLN A 1 87 ? -4.977 7.285 21.491 1.00 63.78 87 GLN A C 1
ATOM 709 O O . GLN A 1 87 ? -3.999 8.025 21.484 1.00 63.78 87 GLN A O 1
ATOM 714 N N . ASP A 1 88 ? -4.954 6.057 20.966 1.00 66.19 88 ASP A N 1
ATOM 715 C CA . ASP A 1 88 ? -3.773 5.447 20.343 1.00 66.19 88 ASP A CA 1
ATOM 716 C C . ASP A 1 88 ? -3.608 5.860 18.867 1.00 66.19 88 ASP A C 1
ATOM 718 O O . ASP A 1 88 ? -2.616 5.518 18.218 1.00 66.19 88 ASP A O 1
ATOM 722 N N . LEU A 1 89 ? -4.575 6.603 18.312 1.00 66.25 89 LEU A N 1
ATOM 723 C CA . LEU A 1 89 ? -4.500 7.130 16.953 1.00 66.25 89 LEU A CA 1
ATOM 724 C C . LEU A 1 89 ? -3.583 8.349 16.902 1.00 66.25 89 LEU A C 1
ATOM 726 O O . LEU A 1 89 ? -3.947 9.451 17.308 1.00 66.25 89 LEU A O 1
ATOM 730 N N . VAL A 1 90 ? -2.394 8.157 16.341 1.00 64.69 90 VAL A N 1
ATOM 731 C CA . VAL A 1 90 ? -1.455 9.245 16.073 1.00 64.69 90 VAL A CA 1
ATOM 732 C C . VAL A 1 90 ? -1.720 9.801 14.676 1.00 64.69 90 VAL A C 1
ATOM 734 O O . VAL A 1 90 ? -1.539 9.106 13.677 1.00 64.69 90 VAL A O 1
ATOM 737 N N . VAL A 1 91 ? -2.124 11.071 14.600 1.00 58.75 91 VAL A N 1
ATOM 738 C CA . VAL A 1 91 ? -2.156 11.820 13.336 1.00 58.75 91 VAL A CA 1
ATOM 739 C C . VAL A 1 91 ? -0.723 12.232 13.018 1.00 58.75 91 VAL A C 1
ATOM 741 O O . VAL A 1 91 ? -0.142 13.074 13.702 1.00 58.75 91 VAL A O 1
ATOM 744 N N . VAL A 1 92 ? -0.127 11.593 12.016 1.00 57.69 92 VAL A N 1
ATOM 745 C CA . VAL A 1 92 ? 1.194 11.977 11.514 1.00 57.69 92 VAL A CA 1
ATOM 746 C C . VAL A 1 92 ? 0.979 13.100 10.498 1.00 57.69 92 VAL A C 1
ATOM 748 O O . VAL A 1 92 ? 0.412 12.852 9.436 1.00 57.69 92 VAL A O 1
ATOM 751 N N . ASN A 1 93 ? 1.365 14.324 10.874 1.00 37.41 93 ASN A N 1
ATOM 752 C CA . ASN A 1 93 ? 1.394 15.500 9.993 1.00 37.41 93 ASN A CA 1
ATOM 753 C C . ASN A 1 93 ? 2.562 15.436 9.005 1.00 37.41 93 ASN A C 1
ATOM 755 O O . ASN A 1 93 ? 3.656 14.985 9.425 1.00 37.41 93 ASN A O 1
#

Sequence (93 aa):
MMKKIITSMIRPKLEYAAVVWSPSSKKDIRLEQILRIARKMVPELKDLTSEERLKEMGLPTLQDRRERGDLITMYKIVNGIEKIDKQDLVVVN

Foldseek 3Di:
DLLCCCPPPVVCVLCVCVVVDDCPDPSNVVSLVVSQVSLCVPVVCVPPDSVVSCVVSVHDDPVVVVVVVVVVVVVCVVVVVDPDDPVPDDDDD

Organism: Portunus trituberculatus (NCBI:txid210409)